Protein AF-A0A4P6FYT8-F1 (afdb_monomer_lite)

Secondary structure (DSSP, 8-state):
----PPEE-SGGGGTTPPTT-EEEEEEEEEEEETTEEEEEPTTS-EEEEPHHHHHHHGGGTTSEEEEEEEEETTEEE--HHHHHTPEE-----

Structure (mmCIF, N/CA/C/O backbone):
data_AF-A0A4P6FYT8-F1
#
_entry.id   AF-A0A4P6FYT8-F1
#
loop_
_atom_site.group_PDB
_atom_site.id
_atom_site.type_symbol
_atom_site.label_atom_id
_atom_site.label_alt_id
_atom_site.label_comp_id
_atom_site.label_asym_id
_atom_site.label_entity_id
_atom_site.label_seq_id
_atom_site.pdbx_PDB_ins_code
_atom_site.Cartn_x
_atom_site.Cartn_y
_atom_site.Cartn_z
_atom_site.occupancy
_atom_site.B_iso_or_equiv
_atom_site.auth_seq_id
_atom_site.auth_comp_id
_atom_site.auth_asym_id
_atom_site.auth_atom_id
_atom_site.pdbx_PDB_model_num
ATOM 1 N N . MET A 1 1 ? -3.829 17.929 -14.872 1.00 41.59 1 MET A N 1
ATOM 2 C CA . MET A 1 1 ? -3.687 16.848 -15.869 1.00 41.59 1 MET A CA 1
ATOM 3 C C . MET A 1 1 ? -4.263 15.615 -15.206 1.00 41.59 1 MET A C 1
ATOM 5 O O . MET A 1 1 ? -4.102 15.518 -14.000 1.00 41.59 1 MET A O 1
ATOM 9 N N . SER A 1 2 ? -5.068 14.820 -15.912 1.00 44.41 2 SER A N 1
ATOM 10 C CA . SER A 1 2 ? -5.780 13.687 -15.310 1.00 44.41 2 SER A CA 1
ATOM 11 C C . SER A 1 2 ? -4.774 12.664 -14.802 1.00 44.41 2 SER A C 1
ATOM 13 O O . SER A 1 2 ? -4.099 12.019 -15.596 1.00 44.41 2 SER A O 1
ATOM 15 N N . ASP A 1 3 ? -4.667 12.613 -13.484 1.00 51.31 3 ASP A N 1
ATOM 16 C CA . ASP A 1 3 ? -3.837 11.720 -12.692 1.00 51.31 3 ASP A CA 1
ATOM 17 C C . ASP A 1 3 ? -4.533 10.350 -12.658 1.00 51.31 3 ASP A C 1
ATOM 19 O O . ASP A 1 3 ? -5.276 10.027 -11.736 1.00 51.31 3 ASP A O 1
ATOM 23 N N . ASP A 1 4 ? -4.464 9.618 -13.771 1.00 70.56 4 ASP A N 1
ATOM 24 C CA . ASP A 1 4 ? -5.005 8.258 -13.875 1.00 70.56 4 ASP A CA 1
ATOM 25 C C . ASP A 1 4 ? -3.818 7.300 -13.880 1.00 70.56 4 ASP A C 1
ATOM 27 O O . ASP A 1 4 ? -3.433 6.740 -14.906 1.00 70.56 4 ASP A O 1
ATOM 31 N N . LEU A 1 5 ? -3.156 7.216 -12.726 1.00 77.06 5 LEU A N 1
ATOM 32 C CA . LEU A 1 5 ? -2.126 6.214 -12.511 1.00 77.06 5 LEU A CA 1
ATOM 33 C C . LEU A 1 5 ? -2.748 4.815 -12.66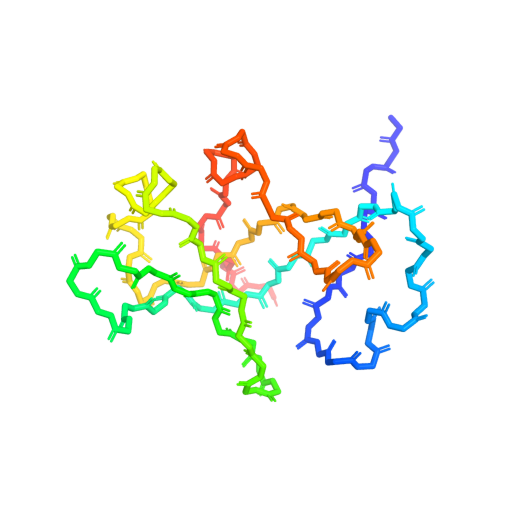8 1.00 77.06 5 LEU A C 1
ATOM 35 O O . LEU A 1 5 ? -3.858 4.574 -12.169 1.00 77.06 5 LEU A O 1
ATOM 39 N N . PRO A 1 6 ? -2.049 3.880 -13.333 1.00 79.06 6 PRO A N 1
ATOM 40 C CA . PRO A 1 6 ? -2.524 2.516 -13.499 1.00 79.06 6 PRO A CA 1
ATOM 41 C C . PRO A 1 6 ? -2.779 1.876 -12.133 1.00 79.06 6 PRO A C 1
ATOM 43 O O . PRO A 1 6 ? -1.974 1.983 -11.209 1.00 79.06 6 PRO A O 1
ATOM 46 N N . ARG A 1 7 ? -3.930 1.218 -11.989 1.00 79.94 7 ARG A N 1
ATOM 47 C CA . ARG A 1 7 ? -4.318 0.556 -10.740 1.00 79.94 7 ARG A CA 1
ATOM 48 C C . ARG A 1 7 ? -3.853 -0.888 -10.748 1.00 79.94 7 ARG A C 1
ATOM 50 O O . ARG A 1 7 ? -4.242 -1.662 -11.615 1.00 79.94 7 ARG A O 1
ATOM 57 N N . ILE A 1 8 ? -3.073 -1.244 -9.742 1.00 75.69 8 ILE A N 1
ATOM 58 C CA . ILE A 1 8 ? -2.529 -2.578 -9.542 1.00 75.69 8 ILE A CA 1
ATOM 59 C C . ILE A 1 8 ? -3.397 -3.292 -8.517 1.00 75.69 8 ILE A C 1
ATOM 61 O O . ILE A 1 8 ? -3.367 -2.991 -7.320 1.00 75.69 8 ILE A O 1
ATOM 65 N N . THR A 1 9 ? -4.192 -4.234 -9.013 1.00 70.19 9 THR A N 1
ATOM 66 C CA . THR A 1 9 ? -5.048 -5.110 -8.201 1.00 70.19 9 THR A CA 1
ATOM 67 C C . THR A 1 9 ? -4.515 -6.542 -8.108 1.00 70.19 9 THR A C 1
ATOM 69 O O . THR A 1 9 ? -4.967 -7.308 -7.253 1.00 70.19 9 THR A O 1
ATOM 72 N N . ASP A 1 10 ? -3.541 -6.891 -8.956 1.00 69.88 10 ASP A N 1
ATOM 73 C CA . ASP A 1 10 ? -3.039 -8.248 -9.182 1.00 69.88 10 ASP A CA 1
ATOM 74 C C . ASP A 1 10 ? -1.631 -8.247 -9.807 1.00 69.88 10 ASP A C 1
ATOM 76 O O . ASP A 1 10 ? -1.131 -7.220 -10.272 1.00 69.88 10 ASP A O 1
ATOM 80 N N . ASP A 1 11 ? -0.982 -9.417 -9.804 1.00 67.75 11 ASP A N 1
ATOM 81 C CA . ASP A 1 11 ? 0.401 -9.595 -10.263 1.00 67.75 11 ASP A CA 1
ATOM 82 C C . ASP A 1 11 ? 0.576 -9.314 -11.773 1.00 67.75 11 ASP A C 1
ATOM 84 O O . ASP A 1 11 ? 1.548 -8.738 -12.247 1.00 67.75 11 ASP A O 1
ATOM 88 N N . SER A 1 12 ? -0.424 -9.646 -12.583 1.00 70.31 12 SER A N 1
ATOM 89 C CA . SER A 1 12 ? -0.320 -9.415 -14.029 1.00 70.31 12 SER A CA 1
ATOM 90 C C . SER A 1 12 ? -0.337 -7.926 -14.387 1.00 70.31 12 SER A C 1
ATOM 92 O O . SER A 1 12 ? 0.251 -7.535 -15.395 1.00 70.31 12 SER A O 1
ATOM 94 N N . SER A 1 13 ? -0.954 -7.094 -13.544 1.00 68.81 13 SER A N 1
ATOM 95 C CA . SER A 1 13 ? -1.063 -5.652 -13.765 1.00 68.81 13 SER A CA 1
ATOM 96 C C . SER A 1 13 ? 0.276 -4.908 -13.646 1.00 68.81 13 SER A C 1
ATOM 98 O O . SER A 1 13 ? 0.404 -3.826 -14.211 1.00 68.81 13 SER A O 1
ATOM 100 N N . TRP A 1 14 ? 1.293 -5.463 -12.966 1.00 71.62 14 TRP A N 1
ATOM 101 C CA . TRP A 1 14 ? 2.610 -4.807 -12.849 1.00 71.62 14 TRP A CA 1
ATOM 102 C C . TRP A 1 14 ? 3.599 -5.165 -13.956 1.00 71.62 14 TRP A C 1
ATOM 104 O O . TRP A 1 14 ? 4.601 -4.469 -14.116 1.00 71.62 14 TRP A O 1
ATOM 114 N N . VAL A 1 15 ? 3.349 -6.225 -14.729 1.00 66.06 15 VAL A N 1
ATOM 115 C CA . VAL A 1 15 ? 4.227 -6.616 -15.849 1.00 66.06 15 VAL A CA 1
ATOM 116 C C . VAL A 1 15 ? 4.205 -5.566 -16.966 1.00 66.06 15 VAL A C 1
ATOM 118 O O . VAL A 1 15 ? 5.180 -5.434 -17.703 1.00 66.06 15 VAL A O 1
ATOM 121 N N . ASP A 1 16 ? 3.118 -4.801 -17.061 1.00 72.62 16 ASP A N 1
ATOM 122 C CA . ASP A 1 16 ? 2.953 -3.724 -18.041 1.00 72.62 16 ASP A CA 1
ATOM 123 C C . ASP A 1 16 ? 3.644 -2.410 -17.618 1.00 72.62 16 ASP A C 1
ATOM 125 O O . ASP A 1 16 ? 3.819 -1.516 -18.444 1.00 72.62 16 ASP A O 1
ATOM 129 N N . LEU A 1 17 ? 4.083 -2.289 -16.355 1.00 75.56 17 LEU A N 1
ATOM 130 C CA . LEU A 1 17 ? 4.777 -1.098 -15.857 1.00 75.56 17 LEU A CA 1
ATOM 131 C C . LEU A 1 17 ? 6.246 -1.095 -16.287 1.00 75.56 17 LEU A C 1
ATOM 133 O O . LEU A 1 17 ? 7.000 -2.040 -16.029 1.00 75.56 17 LEU A O 1
ATOM 137 N N . ALA A 1 18 ? 6.673 0.012 -16.893 1.00 81.44 18 ALA A N 1
ATOM 138 C CA . ALA A 1 18 ? 8.084 0.269 -17.150 1.00 81.44 18 ALA A CA 1
ATOM 139 C C . ALA A 1 18 ? 8.842 0.568 -15.842 1.00 81.44 18 ALA A C 1
ATOM 141 O O . ALA A 1 18 ? 8.256 0.910 -14.820 1.00 81.44 18 ALA A O 1
ATOM 142 N N . GLU A 1 19 ? 10.171 0.450 -15.864 1.00 84.00 19 GLU A N 1
ATOM 143 C CA . GLU A 1 19 ? 11.003 0.950 -14.764 1.00 84.00 19 GLU A CA 1
ATOM 144 C C . GLU A 1 19 ? 10.811 2.469 -14.604 1.00 84.00 19 GLU A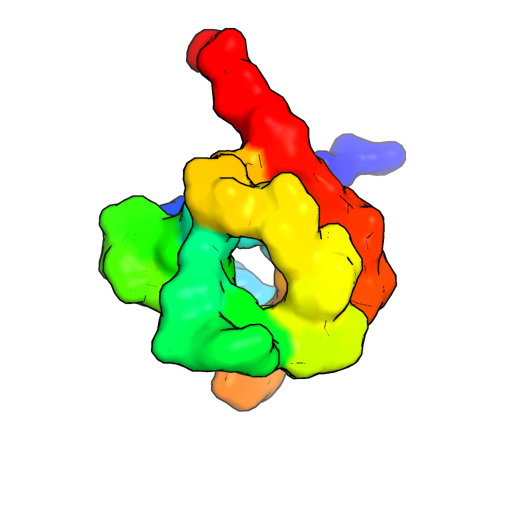 C 1
ATOM 146 O O . GLU A 1 19 ? 10.741 3.192 -15.601 1.00 84.00 19 GLU A O 1
ATOM 151 N N . CYS A 1 20 ? 10.730 2.930 -13.356 1.00 82.06 20 CYS A N 1
ATOM 152 C CA . CYS A 1 20 ? 10.363 4.287 -12.938 1.00 82.06 20 CYS A CA 1
ATOM 153 C C . CYS A 1 20 ? 8.913 4.694 -13.247 1.00 82.06 20 CYS A C 1
ATOM 155 O O . CYS A 1 20 ? 8.575 5.870 -13.110 1.00 82.06 20 CYS A O 1
ATOM 157 N N . ASP A 1 21 ? 8.058 3.759 -13.668 1.00 86.44 21 ASP A N 1
ATOM 158 C CA . ASP A 1 21 ? 6.632 4.031 -13.823 1.00 86.44 21 ASP A CA 1
ATOM 159 C C . ASP A 1 21 ? 5.929 3.958 -12.464 1.00 86.44 21 ASP A C 1
ATOM 161 O O . ASP A 1 21 ? 6.279 3.141 -11.599 1.00 86.44 21 ASP A O 1
ATOM 165 N N . GLN A 1 22 ? 4.949 4.836 -12.280 1.00 86.06 22 GLN A N 1
ATOM 166 C CA . GLN A 1 22 ? 4.184 4.941 -11.048 1.00 86.06 22 GLN A CA 1
ATOM 167 C C . GLN A 1 22 ? 2.825 4.272 -11.209 1.00 86.06 22 GLN A C 1
ATOM 169 O O . GLN A 1 22 ? 2.208 4.316 -12.272 1.00 86.06 22 GLN A O 1
ATOM 174 N N . ALA A 1 23 ? 2.335 3.672 -10.134 1.00 85.06 23 ALA A N 1
ATOM 175 C CA . ALA A 1 23 ? 1.058 2.987 -10.131 1.00 85.06 23 ALA A CA 1
ATOM 176 C C . ALA A 1 23 ? 0.377 3.087 -8.767 1.00 85.06 23 ALA A C 1
ATOM 178 O O . ALA A 1 23 ? 1.014 3.336 -7.747 1.00 85.06 23 ALA A O 1
ATOM 179 N N . LEU A 1 24 ? -0.933 2.864 -8.736 1.00 85.06 24 LEU A N 1
ATOM 180 C CA . LEU A 1 24 ? -1.711 2.835 -7.504 1.00 85.06 24 LEU A CA 1
ATOM 181 C C . LEU A 1 24 ? -1.971 1.397 -7.091 1.00 85.06 24 LEU A C 1
ATOM 183 O O . LEU A 1 24 ? -2.646 0.645 -7.786 1.00 85.06 24 LEU A O 1
ATOM 187 N N . VAL A 1 25 ? -1.480 1.033 -5.921 1.00 81.94 25 VAL A N 1
ATOM 188 C CA . VAL A 1 25 ? -1.716 -0.253 -5.278 1.00 81.94 25 VAL A CA 1
ATOM 189 C C . VAL A 1 25 ? -2.965 -0.158 -4.412 1.00 81.94 25 VAL A C 1
ATOM 191 O O . VAL A 1 25 ? -3.047 0.689 -3.522 1.00 81.94 25 VAL A O 1
ATOM 194 N N . LEU A 1 26 ? -3.931 -1.045 -4.667 1.00 84.81 26 LEU A N 1
ATOM 195 C CA . LEU A 1 26 ? -5.134 -1.191 -3.849 1.00 84.81 26 LEU A CA 1
ATOM 196 C C . LEU A 1 26 ? -5.076 -2.516 -3.097 1.00 84.81 26 LEU A C 1
ATOM 198 O O . LEU A 1 26 ? -5.029 -3.587 -3.704 1.00 84.81 26 LEU A O 1
ATOM 202 N N . GLY A 1 27 ? -5.125 -2.452 -1.772 1.00 85.38 27 GLY A N 1
ATOM 203 C CA . GLY A 1 27 ? -5.108 -3.652 -0.949 1.00 85.38 27 GLY A CA 1
ATOM 204 C C . GLY A 1 27 ? -5.542 -3.393 0.481 1.00 85.38 27 GLY A C 1
ATOM 205 O O . GLY A 1 27 ? -5.956 -2.292 0.834 1.00 85.38 27 GLY A O 1
ATOM 206 N N . THR A 1 28 ? -5.462 -4.424 1.308 1.00 88.44 28 THR A N 1
ATOM 207 C CA . THR A 1 28 ? -5.743 -4.317 2.740 1.00 88.44 28 THR A CA 1
ATOM 208 C C . THR A 1 28 ? -4.438 -4.249 3.502 1.00 88.44 28 THR A C 1
ATOM 210 O O . THR A 1 28 ? -3.533 -5.052 3.271 1.00 88.44 28 THR A O 1
ATOM 213 N N . LEU A 1 29 ? -4.335 -3.291 4.414 1.00 88.06 29 LEU A N 1
ATOM 214 C CA . LEU A 1 29 ? -3.169 -3.185 5.270 1.00 88.06 29 LEU A CA 1
ATOM 215 C C . LEU A 1 29 ? -3.210 -4.274 6.348 1.00 88.06 29 LEU A C 1
ATOM 217 O O . LEU A 1 29 ? -4.105 -4.288 7.192 1.00 88.06 29 LEU A O 1
ATOM 221 N N . GLU A 1 30 ? -2.215 -5.152 6.359 1.00 87.19 30 GLU A N 1
ATOM 222 C CA . GLU A 1 30 ? -2.049 -6.197 7.366 1.00 87.19 30 GLU A CA 1
ATOM 223 C C . GLU A 1 30 ? -0.732 -6.021 8.133 1.00 87.19 30 GLU A C 1
ATOM 225 O O . GLU A 1 30 ? 0.265 -5.522 7.610 1.00 87.19 30 GLU A O 1
ATOM 230 N N . SER A 1 31 ? -0.707 -6.464 9.390 1.00 83.56 31 SER A N 1
ATOM 231 C CA . SER A 1 31 ? 0.531 -6.597 10.164 1.00 83.56 31 SER A CA 1
ATOM 232 C C . SER A 1 31 ? 1.005 -8.045 10.105 1.00 83.56 31 SER A C 1
ATOM 234 O O . SER A 1 31 ? 0.267 -8.957 10.475 1.00 83.56 31 SER A O 1
ATOM 236 N N . ILE A 1 32 ? 2.244 -8.255 9.657 1.00 77.44 32 ILE A N 1
ATOM 237 C CA . ILE A 1 32 ? 2.885 -9.584 9.642 1.00 77.44 32 ILE A CA 1
ATOM 238 C C . ILE A 1 32 ? 3.865 -9.772 10.805 1.0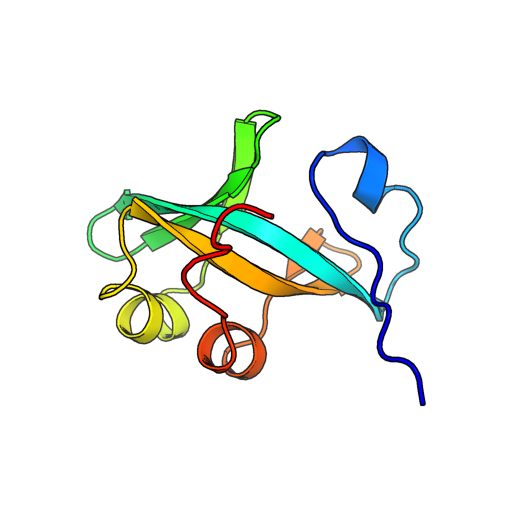0 77.44 32 ILE A C 1
ATOM 240 O O . ILE A 1 32 ? 4.168 -10.902 11.185 1.00 77.44 32 ILE A O 1
ATOM 244 N N . ALA A 1 33 ? 4.360 -8.674 11.378 1.00 72.69 33 ALA A N 1
ATOM 245 C CA . ALA A 1 33 ? 5.208 -8.652 12.562 1.00 72.69 33 ALA A CA 1
ATOM 246 C C . ALA A 1 33 ? 4.966 -7.353 13.341 1.00 72.69 33 ALA A C 1
ATOM 248 O O . ALA A 1 33 ? 4.412 -6.400 12.795 1.00 72.69 33 ALA A O 1
ATOM 249 N N . SER A 1 34 ? 5.437 -7.292 14.591 1.00 68.19 34 SER A N 1
ATOM 250 C CA . SER A 1 34 ? 5.244 -6.131 15.473 1.00 68.19 34 SER A CA 1
ATOM 251 C C . SER A 1 34 ? 5.743 -4.795 14.905 1.00 68.19 34 SER A C 1
ATOM 253 O O . SER A 1 34 ? 5.322 -3.761 15.402 1.00 68.19 34 SER A O 1
ATOM 255 N N . ASP A 1 35 ? 6.612 -4.827 13.890 1.00 70.81 35 ASP A N 1
ATOM 256 C CA . ASP A 1 35 ? 7.234 -3.648 13.268 1.00 70.81 35 ASP A CA 1
ATOM 257 C C . ASP A 1 35 ? 7.126 -3.647 11.728 1.00 70.81 35 ASP A C 1
ATOM 259 O O . ASP A 1 35 ? 7.646 -2.763 11.055 1.00 70.81 35 ASP A O 1
ATOM 263 N N . CYS A 1 36 ? 6.454 -4.649 11.144 1.00 75.06 36 CYS A N 1
ATOM 264 C CA . CYS A 1 36 ? 6.327 -4.778 9.692 1.00 75.06 36 CYS A CA 1
ATOM 265 C C . CYS A 1 36 ? 4.859 -4.802 9.285 1.00 75.06 36 CYS A C 1
ATOM 267 O O . CYS A 1 36 ? 4.103 -5.707 9.667 1.00 75.06 36 CYS A O 1
ATOM 269 N N . LEU A 1 37 ? 4.497 -3.837 8.445 1.00 82.38 37 LEU A N 1
ATOM 270 C CA . LEU A 1 37 ? 3.211 -3.794 7.771 1.00 82.38 37 LEU A CA 1
ATOM 271 C C . LEU A 1 37 ? 3.366 -4.238 6.322 1.00 82.38 37 LEU A C 1
ATOM 273 O O . LEU A 1 37 ? 4.417 -4.061 5.703 1.00 82.38 37 LEU A O 1
ATOM 277 N N . VAL A 1 38 ? 2.311 -4.831 5.787 1.00 85.19 38 VAL A N 1
ATOM 278 C CA . VAL A 1 38 ? 2.220 -5.193 4.379 1.00 85.19 38 VAL A CA 1
ATOM 279 C C . VAL A 1 38 ? 0.893 -4.731 3.815 1.00 85.19 38 VAL A C 1
ATOM 281 O O . VAL A 1 38 ? -0.124 -4.741 4.504 1.00 85.19 38 VAL A O 1
ATOM 284 N N . VAL A 1 39 ? 0.893 -4.368 2.541 1.00 85.25 39 VAL A N 1
ATOM 285 C CA . VAL A 1 39 ? -0.343 -4.218 1.776 1.00 85.25 39 VAL A CA 1
ATOM 286 C C . VAL A 1 39 ? -0.612 -5.537 1.082 1.00 85.25 39 VAL A C 1
ATOM 288 O O . VAL A 1 39 ? 0.195 -5.976 0.260 1.00 85.25 39 VAL A O 1
ATOM 291 N N . ARG A 1 40 ? -1.722 -6.188 1.422 1.00 84.44 40 ARG A N 1
ATOM 292 C CA . ARG A 1 40 ? -2.132 -7.435 0.784 1.00 84.44 40 ARG A CA 1
ATOM 293 C C . ARG A 1 40 ? -3.098 -7.184 -0.354 1.00 84.44 40 ARG A C 1
ATOM 295 O O . ARG A 1 40 ? -4.121 -6.524 -0.180 1.00 84.44 40 ARG A O 1
ATOM 302 N N . PHE A 1 41 ? -2.780 -7.771 -1.498 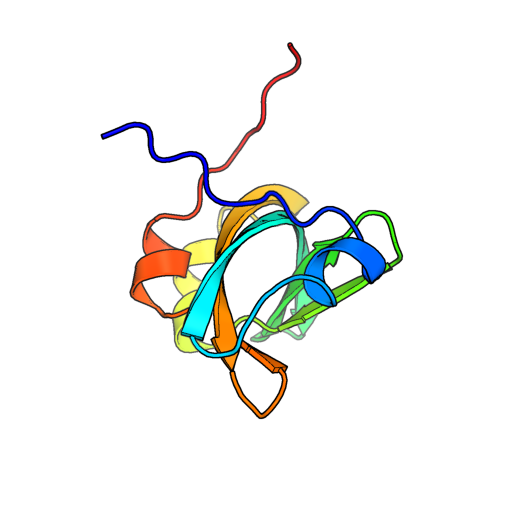1.00 79.06 41 PHE A N 1
ATOM 303 C CA . PHE A 1 41 ? -3.603 -7.720 -2.697 1.00 79.06 41 PHE A CA 1
ATOM 304 C C . PHE A 1 41 ? -4.654 -8.833 -2.720 1.00 79.06 41 PHE A C 1
ATOM 306 O O . PHE A 1 41 ? -4.549 -9.835 -2.007 1.00 79.06 41 PHE A O 1
ATOM 313 N N . SER A 1 42 ? -5.638 -8.689 -3.613 1.00 71.25 42 SER A N 1
ATOM 314 C CA . SER A 1 42 ? -6.671 -9.714 -3.841 1.00 71.25 42 SER A CA 1
ATOM 315 C C . SER A 1 42 ? -6.088 -11.033 -4.367 1.00 71.25 42 SER A C 1
ATOM 317 O O . SER A 1 42 ? -6.626 -12.101 -4.084 1.00 71.25 42 SER A O 1
ATOM 319 N N . ASP A 1 43 ? -4.959 -10.965 -5.077 1.00 67.81 43 ASP A N 1
ATOM 320 C CA . ASP A 1 43 ? -4.222 -12.117 -5.615 1.00 67.81 43 ASP A CA 1
ATOM 321 C C . ASP A 1 43 ? -3.199 -12.713 -4.624 1.00 67.81 43 ASP A C 1
ATOM 323 O O . ASP A 1 43 ? -2.305 -13.457 -5.002 1.00 67.81 43 ASP A O 1
ATOM 327 N N . TRP A 1 44 ? -3.300 -12.403 -3.327 1.00 61.59 44 TRP A N 1
ATOM 328 C CA . TRP A 1 44 ? -2.397 -12.887 -2.264 1.00 61.59 44 TRP A CA 1
ATOM 329 C C . TRP A 1 44 ? -0.950 -12.389 -2.314 1.00 61.59 44 TRP A C 1
ATOM 331 O O . TRP A 1 44 ? -0.218 -12.611 -1.343 1.00 61.59 44 TRP A O 1
ATOM 341 N N . SER A 1 45 ? -0.554 -11.677 -3.368 1.00 71.50 45 SER A N 1
ATOM 342 C CA . SER A 1 45 ? 0.674 -10.887 -3.394 1.00 71.50 45 SER A CA 1
ATOM 343 C C . SER A 1 45 ? 0.699 -9.888 -2.227 1.00 71.50 45 SER A C 1
ATOM 345 O O . SER A 1 45 ? -0.345 -9.455 -1.724 1.00 71.50 45 SER A O 1
ATOM 347 N N . GLN A 1 46 ? 1.899 -9.509 -1.791 1.00 76.06 46 GLN A N 1
ATOM 348 C CA . GLN A 1 46 ? 2.096 -8.601 -0.661 1.00 76.06 46 GLN A CA 1
ATOM 349 C C . GLN A 1 46 ? 3.183 -7.573 -0.972 1.00 76.06 46 GLN A C 1
ATOM 351 O O . GLN A 1 46 ? 4.240 -7.928 -1.495 1.00 76.06 46 GLN A O 1
ATOM 356 N N . LEU A 1 47 ? 2.932 -6.314 -0.622 1.00 78.88 47 LEU A N 1
ATOM 357 C CA . LEU A 1 47 ? 3.919 -5.240 -0.682 1.00 78.88 47 LEU A CA 1
ATOM 358 C C . LEU A 1 47 ? 4.401 -4.921 0.727 1.00 78.88 47 LEU A C 1
ATOM 360 O O . LEU A 1 47 ? 3.594 -4.627 1.606 1.00 78.88 47 LEU A O 1
ATOM 364 N N . LEU A 1 48 ? 5.712 -4.999 0.947 1.00 78.31 48 LEU A N 1
ATOM 365 C CA . LEU A 1 48 ? 6.301 -4.729 2.251 1.00 78.31 48 LEU A CA 1
ATOM 366 C C . LEU A 1 48 ? 6.425 -3.222 2.477 1.00 78.31 48 LEU A C 1
ATOM 368 O O . LEU A 1 48 ? 7.037 -2.517 1.678 1.00 78.31 48 LEU A O 1
ATOM 372 N N . ILE A 1 49 ? 5.873 -2.742 3.586 1.00 76.31 49 ILE A N 1
ATOM 373 C CA . ILE A 1 49 ? 6.041 -1.368 4.047 1.00 76.31 49 ILE A CA 1
ATOM 374 C C . ILE A 1 49 ? 7.276 -1.336 4.950 1.00 76.31 49 ILE A C 1
ATOM 376 O O . ILE A 1 49 ? 7.378 -2.107 5.907 1.00 76.31 49 ILE A O 1
ATOM 380 N N . ALA A 1 50 ? 8.217 -0.437 4.663 1.00 72.50 50 ALA A N 1
ATOM 381 C CA . ALA A 1 50 ? 9.367 -0.220 5.534 1.00 72.50 50 ALA A CA 1
ATOM 382 C C . ALA A 1 50 ? 8.925 0.285 6.922 1.00 72.50 50 ALA A C 1
ATOM 384 O O . ALA A 1 50 ? 7.964 1.044 7.028 1.00 72.50 50 ALA A O 1
ATOM 385 N N . ALA A 1 51 ? 9.662 -0.082 7.974 1.00 68.56 51 ALA A N 1
ATOM 386 C CA . ALA A 1 51 ? 9.336 0.246 9.369 1.00 68.56 51 ALA A CA 1
ATOM 387 C C . ALA A 1 51 ? 9.040 1.743 9.616 1.00 68.56 51 ALA A C 1
ATOM 389 O O . ALA A 1 51 ? 8.102 2.078 10.330 1.00 68.56 51 ALA A O 1
ATOM 390 N N . ASP A 1 52 ? 9.762 2.651 8.949 1.00 71.81 52 ASP A N 1
ATOM 391 C CA . ASP A 1 52 ? 9.555 4.107 9.061 1.00 71.81 52 ASP A CA 1
ATOM 392 C C . ASP A 1 52 ? 8.159 4.556 8.571 1.00 71.81 52 ASP A C 1
ATOM 394 O O . ASP A 1 52 ? 7.530 5.457 9.125 1.00 71.81 52 ASP A O 1
ATOM 398 N N . GLY A 1 53 ? 7.625 3.873 7.553 1.00 69.25 53 GLY A N 1
ATOM 399 C CA . GLY A 1 53 ? 6.263 4.083 7.059 1.00 69.25 53 GLY A CA 1
ATOM 400 C C . GLY A 1 53 ? 5.203 3.312 7.849 1.00 69.25 53 GLY A C 1
ATOM 401 O O . GLY A 1 53 ? 4.030 3.691 7.842 1.00 69.25 53 GLY A O 1
ATOM 402 N N . ALA A 1 54 ? 5.602 2.253 8.559 1.00 73.56 54 ALA A N 1
ATOM 403 C CA . ALA A 1 54 ? 4.692 1.406 9.315 1.00 73.56 54 ALA A CA 1
ATOM 404 C C . ALA A 1 54 ? 4.009 2.172 10.457 1.00 73.56 54 ALA A C 1
ATOM 406 O O . ALA A 1 54 ? 2.805 2.025 10.647 1.00 73.56 54 ALA A O 1
ATOM 407 N N . GLU A 1 55 ? 4.723 3.048 11.168 1.00 78.25 55 GLU A N 1
ATOM 408 C CA . GLU A 1 55 ? 4.139 3.850 12.256 1.00 78.25 55 GLU A CA 1
ATOM 409 C C . GLU A 1 55 ? 2.996 4.758 11.776 1.00 78.25 55 GLU A C 1
ATOM 411 O O . GLU A 1 55 ? 2.007 4.957 12.485 1.00 78.25 55 GLU A O 1
ATOM 416 N N . LYS A 1 56 ? 3.100 5.279 10.548 1.00 77.38 56 LYS A N 1
ATOM 417 C CA . LYS A 1 56 ? 2.083 6.154 9.946 1.00 77.38 56 LYS A CA 1
ATOM 418 C C . LYS A 1 56 ? 0.843 5.388 9.496 1.00 77.38 56 LYS A C 1
ATOM 420 O O . LYS A 1 56 ? -0.262 5.921 9.570 1.00 77.38 56 LYS A O 1
ATOM 425 N N . LEU A 1 57 ? 1.028 4.145 9.057 1.00 77.50 57 LEU A N 1
ATOM 426 C CA . LEU A 1 57 ? -0.039 3.272 8.569 1.00 77.50 57 LEU A CA 1
ATOM 427 C C . LEU A 1 57 ? -0.653 2.395 9.669 1.00 77.50 57 LEU A C 1
ATOM 429 O O . LEU A 1 57 ? -1.778 1.934 9.517 1.00 77.50 57 LEU A O 1
ATOM 433 N N . ALA A 1 58 ? 0.019 2.216 10.807 1.00 78.94 58 ALA A N 1
ATOM 434 C CA . ALA A 1 58 ? -0.482 1.483 11.969 1.00 78.94 58 ALA A CA 1
ATOM 435 C C . ALA A 1 58 ? -1.939 1.811 12.375 1.00 78.94 58 ALA A C 1
ATOM 437 O O . ALA A 1 58 ? -2.684 0.872 12.665 1.00 78.94 58 ALA A O 1
ATOM 438 N N . PRO A 1 59 ? -2.414 3.078 12.382 1.00 81.25 59 PRO A N 1
ATOM 439 C CA . PRO A 1 59 ? -3.818 3.374 12.690 1.00 81.25 59 PRO A CA 1
ATOM 440 C C . PRO A 1 59 ? -4.823 2.883 11.632 1.00 81.25 59 PRO A C 1
ATOM 442 O O . PRO A 1 59 ? -6.015 2.839 11.922 1.00 81.25 59 PRO A O 1
ATOM 445 N N . MET A 1 60 ? -4.370 2.514 10.433 1.00 83.69 60 MET A N 1
ATOM 446 C CA . MET A 1 60 ? -5.185 2.028 9.311 1.00 83.69 60 MET A CA 1
ATOM 447 C C . MET A 1 60 ? -5.186 0.493 9.202 1.00 83.69 60 MET A C 1
ATOM 449 O O . MET A 1 60 ? -5.532 -0.070 8.165 1.00 83.69 60 MET A O 1
ATOM 453 N N . LEU A 1 61 ? -4.717 -0.206 10.236 1.00 84.75 61 LEU A N 1
ATOM 454 C CA . LEU A 1 61 ? -4.619 -1.662 10.234 1.00 84.75 61 LEU A CA 1
ATOM 455 C C . LEU A 1 61 ? -5.972 -2.332 9.975 1.00 84.75 61 LEU A C 1
ATOM 457 O O . LEU A 1 61 ? -6.950 -2.047 10.661 1.00 84.75 61 LEU A O 1
ATOM 461 N N . ASN A 1 62 ? -5.975 -3.315 9.074 1.00 84.69 62 ASN A N 1
ATOM 462 C CA . ASN A 1 62 ? -7.147 -4.037 8.566 1.00 84.69 62 ASN A CA 1
ATOM 463 C C . ASN A 1 62 ? -8.104 -3.195 7.709 1.00 84.69 62 ASN A C 1
ATOM 465 O O . ASN A 1 62 ? -9.171 -3.688 7.342 1.00 84.69 62 ASN A O 1
ATOM 469 N N . GLU A 1 63 ? -7.727 -1.970 7.345 1.00 85.06 63 GLU A N 1
ATOM 470 C CA . GLU A 1 63 ? -8.518 -1.143 6.442 1.00 85.06 63 GLU A CA 1
ATOM 471 C C . GLU A 1 63 ? -8.051 -1.308 4.985 1.00 85.06 63 GLU A C 1
ATOM 473 O O . GLU A 1 63 ? -6.872 -1.583 4.717 1.00 85.06 63 GLU A O 1
ATOM 478 N N . PRO A 1 64 ? -8.963 -1.139 4.011 1.00 85.50 64 PRO A N 1
ATOM 479 C CA . PRO A 1 64 ? -8.588 -1.012 2.612 1.00 85.50 64 PRO A CA 1
ATOM 480 C C . PRO A 1 64 ? -7.873 0.325 2.382 1.00 85.50 64 PRO A C 1
ATOM 482 O O . PRO A 1 64 ? -8.388 1.386 2.754 1.00 85.50 64 PRO A O 1
ATOM 485 N N . ILE A 1 65 ? -6.711 0.266 1.737 1.00 85.06 65 ILE A N 1
ATOM 486 C CA . ILE A 1 65 ? -5.823 1.403 1.491 1.00 85.06 65 ILE A CA 1
ATOM 487 C C . ILE A 1 65 ? -5.415 1.512 0.018 1.00 85.06 65 ILE A C 1
ATOM 489 O O . ILE A 1 65 ? -5.286 0.505 -0.684 1.00 85.06 65 ILE A O 1
ATOM 493 N N . GLN A 1 66 ? -5.196 2.748 -0.432 1.00 87.12 66 GLN A N 1
ATOM 494 C CA . GLN A 1 66 ? -4.525 3.090 -1.688 1.00 87.12 66 GLN A CA 1
ATOM 495 C C . GLN A 1 66 ? -3.128 3.603 -1.385 1.00 87.12 66 GLN A C 1
ATOM 497 O O . GLN A 1 66 ? -3.012 4.528 -0.582 1.00 87.12 66 GLN A O 1
ATOM 502 N N . ILE A 1 67 ? -2.101 3.089 -2.056 1.00 84.88 67 ILE A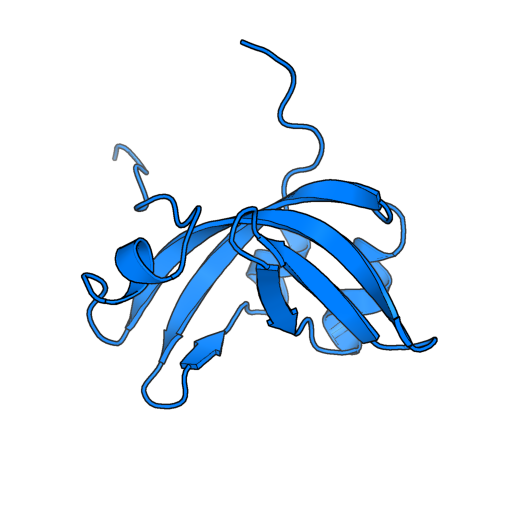 N 1
ATOM 503 C CA . ILE A 1 67 ? -0.738 3.631 -1.967 1.00 84.88 67 ILE A CA 1
ATOM 504 C C . ILE A 1 67 ? -0.163 3.794 -3.371 1.00 84.88 67 ILE A C 1
ATOM 506 O O . ILE A 1 67 ? -0.321 2.909 -4.209 1.00 84.88 67 ILE A O 1
ATOM 510 N N . GLU A 1 68 ? 0.490 4.924 -3.625 1.00 86.56 68 GLU A N 1
ATOM 511 C CA . GLU A 1 68 ? 1.280 5.129 -4.838 1.00 86.56 68 GLU A CA 1
ATOM 512 C C . GLU A 1 68 ? 2.618 4.398 -4.723 1.00 86.56 68 GLU A C 1
ATOM 514 O O . GLU A 1 68 ? 3.272 4.401 -3.680 1.00 86.56 68 GLU A O 1
ATOM 519 N N . VAL A 1 69 ? 3.004 3.710 -5.787 1.00 83.94 69 VAL A N 1
ATOM 520 C CA . VAL A 1 69 ? 4.218 2.906 -5.822 1.00 83.94 69 VAL A CA 1
ATOM 521 C C . VAL A 1 69 ? 4.973 3.146 -7.112 1.00 83.94 69 VAL A C 1
ATOM 523 O O . VAL A 1 69 ? 4.369 3.401 -8.151 1.00 83.94 69 VAL A O 1
ATOM 526 N N . GLU A 1 70 ? 6.289 2.999 -7.058 1.00 86.00 70 GLU A N 1
ATOM 527 C CA . GLU A 1 70 ? 7.167 3.080 -8.220 1.00 86.00 70 GLU A CA 1
ATOM 528 C C . GLU A 1 70 ? 7.742 1.698 -8.548 1.00 86.00 70 GLU A C 1
ATOM 530 O O . GLU A 1 70 ? 8.173 0.938 -7.665 1.00 86.00 70 GLU A O 1
ATOM 535 N N . ARG A 1 71 ? 7.770 1.359 -9.839 1.00 83.50 71 ARG A N 1
ATOM 536 C CA . ARG A 1 71 ? 8.459 0.168 -10.331 1.00 83.50 71 ARG A CA 1
ATOM 537 C C . ARG A 1 71 ? 9.961 0.430 -10.392 1.00 83.50 71 ARG A C 1
ATOM 539 O O . ARG A 1 71 ? 10.435 1.269 -11.146 1.00 83.50 71 ARG A O 1
ATOM 546 N N . THR A 1 72 ? 10.727 -0.366 -9.664 1.00 80.88 72 THR A N 1
ATOM 547 C CA . THR A 1 72 ? 12.195 -0.346 -9.680 1.00 80.88 72 THR A CA 1
ATOM 548 C C . THR A 1 72 ? 12.747 -1.641 -10.278 1.00 80.88 72 THR A C 1
ATOM 550 O O . THR A 1 72 ? 12.027 -2.639 -10.400 1.00 80.88 72 THR A O 1
ATOM 553 N N . ALA A 1 73 ? 14.044 -1.660 -10.598 1.00 77.44 73 ALA A N 1
ATOM 554 C CA . ALA A 1 73 ? 14.743 -2.858 -11.072 1.00 77.44 73 ALA A CA 1
ATOM 555 C C . ALA A 1 73 ? 14.604 -4.067 -10.120 1.00 77.44 73 ALA A C 1
ATOM 557 O O . ALA A 1 73 ? 14.598 -5.213 -10.570 1.00 77.44 73 ALA A O 1
ATOM 558 N N . ASP A 1 74 ? 14.472 -3.812 -8.814 1.00 70.62 74 ASP A N 1
ATOM 559 C CA . ASP A 1 74 ? 14.427 -4.836 -7.761 1.00 70.62 74 ASP A CA 1
ATOM 560 C C . ASP A 1 74 ? 12.994 -5.270 -7.404 1.00 70.62 74 ASP A C 1
ATOM 562 O O . ASP A 1 74 ? 12.786 -6.301 -6.766 1.00 70.62 74 ASP A O 1
ATOM 566 N N . GLY A 1 75 ? 11.977 -4.506 -7.810 1.00 72.81 75 GLY A N 1
ATOM 567 C CA . GLY A 1 75 ? 10.616 -4.741 -7.338 1.00 72.81 75 GLY A CA 1
ATOM 568 C C . GLY A 1 75 ? 9.718 -3.521 -7.454 1.00 72.81 75 GLY A C 1
ATOM 569 O O . GLY A 1 75 ? 9.902 -2.669 -8.318 1.00 72.81 75 GLY A O 1
ATOM 570 N N . ILE A 1 76 ? 8.728 -3.455 -6.578 1.00 75.50 76 ILE A N 1
ATOM 571 C CA . ILE A 1 76 ? 7.857 -2.298 -6.411 1.00 75.50 76 ILE A CA 1
ATOM 572 C C . ILE A 1 76 ? 8.187 -1.693 -5.056 1.00 75.50 76 ILE A C 1
ATOM 574 O O . ILE A 1 76 ? 8.311 -2.423 -4.068 1.00 75.50 76 ILE A O 1
ATOM 578 N N . LEU A 1 77 ? 8.339 -0.377 -5.017 1.00 76.94 77 LEU A N 1
ATOM 579 C CA . LEU A 1 77 ? 8.708 0.333 -3.806 1.00 76.94 77 LEU A CA 1
ATOM 580 C C . LEU A 1 77 ? 7.746 1.500 -3.588 1.00 76.94 77 LEU A C 1
ATOM 582 O O . LEU A 1 77 ? 7.417 2.222 -4.522 1.00 76.94 77 LEU A O 1
ATOM 586 N N . ALA A 1 78 ? 7.278 1.653 -2.353 1.00 78.81 78 ALA A N 1
ATOM 587 C CA . ALA A 1 78 ? 6.518 2.818 -1.922 1.00 78.81 78 ALA A CA 1
ATOM 588 C C . ALA A 1 78 ? 7.452 3.716 -1.111 1.00 78.81 78 ALA A C 1
ATOM 590 O O . ALA A 1 78 ? 8.104 3.237 -0.173 1.00 78.81 78 ALA A O 1
ATOM 591 N N . SER A 1 79 ? 7.533 4.999 -1.447 1.00 76.81 79 SER A N 1
ATOM 592 C CA . SER A 1 79 ? 8.332 5.943 -0.668 1.00 76.81 79 SER A CA 1
ATOM 593 C C . SER A 1 79 ? 7.603 6.314 0.623 1.00 76.81 79 SER A C 1
ATOM 595 O O . SER A 1 79 ? 6.386 6.181 0.750 1.00 76.81 79 SER A O 1
ATOM 597 N N . ALA A 1 80 ? 8.339 6.843 1.602 1.00 74.69 80 ALA A N 1
ATOM 598 C CA . ALA A 1 80 ? 7.742 7.317 2.852 1.00 74.69 80 ALA A CA 1
ATOM 599 C C . ALA A 1 80 ? 6.700 8.437 2.636 1.00 74.69 80 ALA A C 1
ATOM 601 O O . ALA A 1 80 ? 5.774 8.572 3.440 1.00 74.69 80 ALA A O 1
ATOM 602 N N . ASP A 1 81 ? 6.846 9.231 1.570 1.00 78.88 81 ASP A N 1
ATOM 603 C CA . ASP A 1 81 ? 5.886 10.268 1.176 1.00 78.88 81 ASP A CA 1
ATOM 604 C C . ASP A 1 81 ? 4.593 9.644 0.626 1.00 78.88 81 ASP A C 1
ATOM 606 O O . ASP A 1 81 ? 3.512 9.948 1.125 1.00 78.88 81 ASP A O 1
ATOM 610 N N . ASP A 1 82 ? 4.706 8.672 -0.283 1.00 81.31 82 ASP A N 1
ATOM 611 C CA . ASP A 1 82 ? 3.567 7.936 -0.857 1.00 81.31 82 ASP A CA 1
ATOM 612 C C . ASP A 1 82 ? 2.755 7.213 0.219 1.00 81.31 82 ASP A C 1
ATOM 614 O O . ASP A 1 82 ? 1.527 7.264 0.251 1.00 81.31 82 ASP A O 1
ATOM 618 N N . ILE A 1 83 ? 3.464 6.604 1.170 1.00 78.00 83 ILE A N 1
ATOM 619 C CA . ILE A 1 83 ? 2.883 5.979 2.358 1.00 78.00 83 ILE A CA 1
ATOM 620 C C . ILE A 1 83 ? 2.141 7.010 3.220 1.00 78.00 83 ILE A C 1
ATOM 622 O O . ILE A 1 83 ? 1.078 6.719 3.765 1.00 78.00 83 ILE A O 1
ATOM 626 N N . SER A 1 84 ? 2.679 8.223 3.353 1.00 77.31 84 SER A N 1
ATOM 627 C CA . SER A 1 84 ? 2.026 9.295 4.119 1.00 77.31 84 SER A CA 1
ATOM 628 C C . SER A 1 84 ? 0.774 9.828 3.416 1.00 77.31 84 SER A C 1
ATOM 630 O O . SER A 1 84 ? -0.142 10.299 4.087 1.00 77.31 84 SER A O 1
ATOM 632 N N . ASN A 1 85 ? 0.732 9.730 2.086 1.00 78.44 85 ASN A N 1
ATOM 633 C CA . ASN A 1 85 ? -0.406 10.095 1.244 1.00 78.44 85 ASN A CA 1
ATOM 634 C C . ASN A 1 85 ? -1.389 8.931 1.024 1.00 78.44 85 ASN A C 1
ATOM 636 O O . ASN A 1 85 ? -2.323 9.065 0.230 1.00 78.44 85 ASN A O 1
ATOM 640 N N . ALA A 1 86 ? -1.209 7.806 1.727 1.00 79.56 86 ALA A N 1
ATOM 641 C CA . ALA A 1 86 ? -2.084 6.654 1.601 1.00 79.56 86 ALA A CA 1
ATOM 642 C C . ALA A 1 86 ? -3.544 7.017 1.912 1.00 79.56 86 ALA A C 1
ATOM 644 O O . ALA A 1 86 ? -3.853 7.648 2.928 1.00 79.56 86 ALA A O 1
ATOM 645 N N . ILE A 1 87 ? -4.461 6.591 1.045 1.00 79.75 87 ILE A N 1
ATOM 646 C CA . ILE A 1 87 ? -5.893 6.881 1.185 1.00 79.75 87 ILE A CA 1
ATOM 647 C C . ILE A 1 87 ? -6.572 5.680 1.839 1.00 79.75 87 ILE A C 1
ATOM 649 O O . ILE A 1 87 ? -6.503 4.579 1.303 1.00 79.75 87 ILE A O 1
ATOM 653 N N . VAL A 1 88 ? -7.261 5.888 2.965 1.00 77.06 88 VAL A N 1
ATOM 654 C CA . VAL A 1 88 ? -8.075 4.851 3.632 1.00 77.06 88 VAL A CA 1
ATOM 655 C C . VAL A 1 88 ? -9.509 4.920 3.159 1.00 77.06 88 VAL A C 1
ATOM 657 O O . VAL A 1 88 ? -10.073 6.008 3.033 1.00 77.06 88 VAL A O 1
ATOM 660 N N . GLY A 1 89 ? -10.137 3.758 3.022 1.00 62.22 89 GLY A N 1
ATOM 661 C CA . GLY A 1 89 ? -11.581 3.693 2.884 1.00 62.22 89 GLY A CA 1
ATOM 662 C C . GLY A 1 89 ? -12.013 4.009 1.465 1.00 62.22 89 GLY A C 1
ATOM 663 O O . GLY A 1 89 ? -12.695 5.002 1.205 1.00 62.22 89 GLY A O 1
ATOM 664 N N . PHE A 1 90 ? -11.689 3.096 0.553 1.00 61.41 90 PHE A N 1
ATOM 665 C CA . PHE A 1 90 ? -12.435 2.961 -0.691 1.00 61.41 90 PHE A CA 1
ATOM 666 C C . PHE A 1 90 ? -13.872 2.554 -0.375 1.00 61.41 90 PHE A C 1
ATOM 668 O O . PHE A 1 90 ? -14.242 1.381 -0.385 1.00 61.41 90 PHE A O 1
ATOM 675 N N . GLY A 1 91 ? -14.683 3.543 -0.015 1.00 40.19 91 GLY A N 1
ATOM 676 C CA . GLY A 1 91 ? -16.113 3.382 0.122 1.00 40.19 91 GLY A CA 1
ATOM 677 C C . GLY A 1 91 ? -16.695 2.900 -1.201 1.00 40.19 91 GLY A C 1
ATOM 678 O O . GLY A 1 91 ? -16.466 3.511 -2.240 1.00 40.19 91 GLY A O 1
ATOM 679 N N . THR A 1 92 ? -17.432 1.791 -1.119 1.00 41.50 92 THR A N 1
ATOM 680 C CA . THR A 1 92 ? -1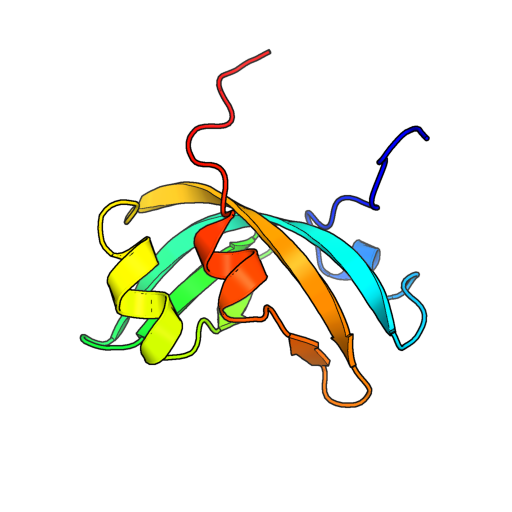8.467 1.331 -2.055 1.00 41.50 92 THR A CA 1
ATOM 681 C C . THR A 1 92 ? -18.957 2.443 -2.995 1.00 41.50 92 THR A C 1
ATOM 683 O O . THR A 1 92 ? -19.641 3.365 -2.545 1.00 41.50 92 THR A O 1
ATOM 686 N N . ILE A 1 93 ? -18.653 2.317 -4.288 1.00 42.22 93 ILE A N 1
ATOM 687 C CA . ILE A 1 93 ? -19.468 2.867 -5.383 1.00 42.22 93 ILE A CA 1
ATOM 688 C C . ILE A 1 93 ? -20.058 1.713 -6.179 1.00 42.22 93 ILE A C 1
ATOM 690 O O . ILE A 1 93 ? -19.311 0.745 -6.440 1.00 42.22 93 ILE A O 1
#

Sequence (93 aa):
MSDDLPRITDDSSWVDLAECDQALVLGTLESIASDCLVVRFSDWSQLLIAADGAEKLAPMLNEPIQIEVERTADGILASADDISNAIVGFGTI

Radius of gyration: 12.52 Å; chains: 1; bounding box: 34×30×34 Å

pLDDT: mean 75.66, std 10.6, range [40.19, 88.44]

Foldseek 3Di:
DPPCFAEDQDDVSCVPADAFGKHKYKAAWADPDPQWIWGAHPHRDIHTDHSLLCVLCVVRHRFIKIFMWGQHPVGIDGDSVRSNVIDTDPDDD